Protein AF-A0A432TJU1-F1 (afdb_monomer_lite)

Structure (mmCIF, N/CA/C/O backbone):
data_AF-A0A432TJU1-F1
#
_entry.id   AF-A0A432TJU1-F1
#
loop_
_atom_site.group_PDB
_atom_site.id
_atom_site.type_symbol
_atom_site.label_atom_id
_atom_site.label_alt_id
_atom_site.label_comp_id
_atom_site.label_asym_id
_atom_site.label_entity_id
_atom_site.label_seq_id
_atom_site.pdbx_PDB_ins_code
_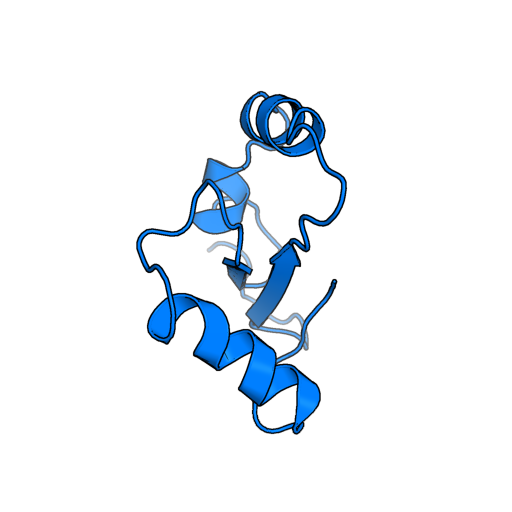atom_site.Cartn_x
_atom_site.Cartn_y
_atom_site.Cartn_z
_atom_site.occupancy
_atom_site.B_iso_or_equiv
_atom_site.auth_seq_id
_atom_site.auth_comp_id
_atom_site.auth_asym_id
_atom_site.auth_atom_id
_atom_site.pdbx_PDB_model_num
ATOM 1 N N . MET A 1 1 ? -7.144 8.512 22.084 1.00 49.16 1 MET A N 1
ATOM 2 C CA . MET A 1 1 ? -8.314 7.805 21.537 1.00 49.16 1 MET A CA 1
ATOM 3 C C . MET A 1 1 ? -8.423 8.221 20.079 1.00 49.16 1 MET A C 1
ATOM 5 O O . MET A 1 1 ? -8.785 9.358 19.814 1.00 49.16 1 MET A O 1
ATOM 9 N N . PHE A 1 2 ? -7.940 7.383 19.161 1.00 48.78 2 PHE A N 1
ATOM 10 C CA . PHE A 1 2 ? -8.042 7.587 17.711 1.00 48.78 2 PHE A CA 1
ATOM 11 C C . PHE A 1 2 ? -8.587 6.293 17.103 1.00 48.78 2 PHE A C 1
ATOM 13 O O . PHE A 1 2 ? -8.249 5.201 17.554 1.00 48.78 2 PHE A O 1
ATOM 20 N N . ALA A 1 3 ? -9.486 6.431 16.135 1.00 47.31 3 ALA A N 1
ATOM 21 C CA . ALA A 1 3 ? -10.381 5.374 15.699 1.00 47.31 3 ALA A CA 1
ATOM 22 C C . ALA A 1 3 ? -9.733 4.337 14.760 1.00 47.31 3 ALA A C 1
ATOM 24 O O . ALA A 1 3 ? -9.867 4.422 13.546 1.00 47.31 3 ALA A O 1
ATOM 25 N N . ASN A 1 4 ? -9.150 3.284 15.327 1.00 53.66 4 ASN A N 1
ATOM 26 C CA . ASN A 1 4 ? -9.447 1.903 14.906 1.00 53.66 4 ASN A CA 1
ATOM 27 C C . ASN A 1 4 ? -10.678 1.334 15.664 1.00 53.66 4 ASN A C 1
ATOM 29 O O . ASN A 1 4 ? -11.056 0.161 15.523 1.00 53.66 4 ASN A O 1
ATOM 33 N N . GLU A 1 5 ? -11.327 2.185 16.460 1.00 56.72 5 GLU A N 1
ATOM 34 C CA . GLU A 1 5 ? -12.525 1.916 17.245 1.00 56.72 5 GLU A CA 1
ATOM 35 C C . GLU A 1 5 ? -13.730 1.683 16.304 1.00 56.72 5 GLU A C 1
ATOM 37 O O . GLU A 1 5 ? -14.186 2.580 15.609 1.00 56.72 5 GLU A O 1
ATOM 42 N N . SER A 1 6 ? -14.170 0.418 16.248 1.00 62.47 6 SER A N 1
ATOM 43 C CA . SER A 1 6 ? -15.471 -0.099 15.763 1.00 62.47 6 SER A CA 1
ATOM 44 C C . SER A 1 6 ? -15.912 -0.040 14.281 1.00 62.47 6 SER A C 1
ATOM 46 O O . SER A 1 6 ? -17.067 -0.348 14.004 1.00 62.47 6 SER A O 1
ATOM 48 N N . GLY A 1 7 ? -15.036 0.160 13.292 1.00 67.50 7 GLY A N 1
ATOM 49 C CA . GLY A 1 7 ? -15.343 -0.294 11.914 1.00 67.50 7 GLY A CA 1
ATOM 50 C C . GLY A 1 7 ? -15.270 -1.834 11.788 1.00 67.50 7 GLY A C 1
ATOM 51 O O . GLY A 1 7 ? -14.399 -2.420 12.447 1.00 67.50 7 GLY A O 1
ATOM 52 N N . PRO A 1 8 ? -16.122 -2.517 10.982 1.00 81.69 8 PRO A N 1
ATOM 53 C CA . PRO A 1 8 ? -16.049 -3.976 10.794 1.00 81.69 8 PRO A CA 1
ATOM 54 C C . PRO A 1 8 ? -14.763 -4.415 10.079 1.00 81.69 8 PRO A C 1
ATOM 56 O O . PRO A 1 8 ? -14.294 -5.533 10.275 1.00 81.69 8 PRO A O 1
ATOM 59 N N . ILE A 1 9 ? -14.164 -3.522 9.287 1.00 88.25 9 ILE A N 1
ATOM 60 C CA . ILE A 1 9 ? -12.912 -3.753 8.568 1.00 88.25 9 ILE A CA 1
ATOM 61 C C . ILE A 1 9 ? -11.776 -3.127 9.377 1.00 88.25 9 ILE A C 1
ATOM 63 O O . ILE A 1 9 ? -11.775 -1.922 9.626 1.00 88.25 9 ILE A O 1
ATOM 67 N N . LYS A 1 10 ? -10.820 -3.952 9.814 1.00 88.81 10 LYS A N 1
ATOM 68 C CA . LYS A 1 10 ? -9.674 -3.516 10.633 1.00 88.81 10 LYS A CA 1
ATOM 69 C C . LYS A 1 10 ? -8.413 -3.248 9.822 1.00 88.81 10 LYS A C 1
ATOM 71 O O . LYS A 1 10 ? -7.625 -2.381 10.195 1.00 88.81 10 LYS A O 1
ATOM 76 N N . GLU A 1 11 ? -8.242 -3.966 8.720 1.00 92.12 11 GLU A N 1
ATOM 77 C CA . GLU A 1 11 ? -7.072 -3.895 7.851 1.00 92.12 11 GLU A CA 1
ATOM 78 C C . GLU A 1 11 ? -7.509 -4.026 6.389 1.00 92.12 11 GLU A C 1
ATOM 80 O O . GLU A 1 11 ? -8.403 -4.816 6.071 1.00 92.12 11 GLU A O 1
ATOM 85 N N . VAL A 1 12 ? -6.888 -3.229 5.521 1.00 95.19 12 VAL A N 1
ATOM 86 C CA . VAL A 1 12 ? -7.076 -3.253 4.072 1.00 95.19 12 VAL A CA 1
ATOM 87 C C . VAL 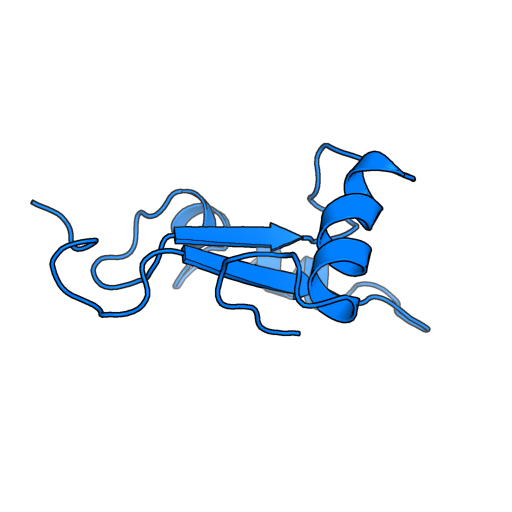A 1 12 ? -5.714 -3.307 3.395 1.00 95.19 12 VAL A C 1
ATOM 89 O O . VAL A 1 12 ? -4.855 -2.460 3.635 1.00 95.19 12 VAL A O 1
ATOM 92 N N . HIS A 1 13 ? -5.534 -4.282 2.511 1.00 97.50 13 HIS A N 1
ATOM 93 C CA . HIS A 1 13 ? -4.402 -4.337 1.594 1.00 97.50 13 HIS A CA 1
ATOM 94 C C . HIS A 1 13 ? -4.750 -3.555 0.324 1.00 97.50 13 HIS A C 1
ATOM 96 O O . HIS A 1 13 ? -5.676 -3.922 -0.392 1.00 97.50 13 HIS A O 1
ATOM 102 N N . ALA A 1 14 ? -4.026 -2.474 0.048 1.00 96.81 14 ALA A N 1
ATOM 103 C CA . ALA A 1 14 ? -4.174 -1.706 -1.184 1.00 96.81 14 ALA A CA 1
ATOM 104 C C . ALA A 1 14 ? -3.096 -2.151 -2.179 1.00 96.81 14 ALA A C 1
ATOM 106 O O . ALA A 1 14 ? -1.913 -1.870 -1.974 1.00 96.81 14 ALA A O 1
ATOM 107 N N . PHE A 1 15 ? -3.494 -2.882 -3.218 1.00 97.88 15 PHE A N 1
ATOM 108 C CA . PHE A 1 15 ? -2.597 -3.406 -4.243 1.00 97.88 15 PHE A CA 1
ATOM 109 C C . PHE A 1 15 ? -2.464 -2.424 -5.401 1.00 97.88 15 PHE A C 1
ATOM 111 O O . PHE A 1 15 ? -3.410 -2.226 -6.145 1.00 97.88 15 PHE A O 1
ATOM 118 N N . TRP A 1 16 ? -1.283 -1.835 -5.588 1.00 96.50 16 TRP A N 1
ATOM 119 C CA . TRP A 1 16 ? -1.044 -0.902 -6.686 1.00 96.50 16 TRP A CA 1
ATOM 120 C C . TRP A 1 16 ? -0.390 -1.618 -7.867 1.00 96.50 16 TRP A C 1
ATOM 122 O O . TRP A 1 16 ? 0.798 -1.952 -7.838 1.00 96.50 16 TRP A O 1
ATOM 132 N N . LEU A 1 17 ? -1.154 -1.822 -8.938 1.00 94.44 17 LEU A N 1
ATOM 133 C CA . LEU A 1 17 ? -0.673 -2.504 -10.137 1.00 94.44 17 LEU A CA 1
ATOM 134 C C . LEU A 1 17 ? -0.114 -1.511 -11.161 1.00 94.44 17 LEU A C 1
ATOM 136 O O . LEU A 1 17 ? -0.847 -0.724 -11.754 1.00 94.44 17 LEU A O 1
ATOM 140 N N . ALA A 1 18 ? 1.194 -1.590 -11.408 1.00 91.81 18 ALA A N 1
ATOM 141 C CA . ALA A 1 18 ? 1.853 -0.885 -12.503 1.00 91.81 18 ALA A CA 1
ATOM 142 C C . ALA A 1 18 ? 2.029 -1.833 -13.705 1.00 91.81 18 ALA A C 1
ATOM 144 O O . ALA A 1 18 ? 2.663 -2.880 -13.590 1.00 91.81 18 ALA A O 1
ATOM 145 N N . GLY A 1 19 ? 1.430 -1.477 -14.846 1.00 90.00 19 GLY A N 1
ATOM 146 C CA . GLY A 1 19 ? 1.537 -2.206 -16.118 1.00 90.00 19 GLY A CA 1
ATOM 147 C C . GLY A 1 19 ? 2.356 -1.423 -17.147 1.00 90.00 19 GLY A C 1
ATOM 148 O O . GLY A 1 19 ? 3.527 -1.136 -16.927 1.00 90.00 19 GLY A O 1
ATOM 149 N N . MET A 1 20 ? 1.726 -1.011 -18.256 1.00 93.31 20 MET A N 1
ATOM 150 C CA . MET A 1 20 ? 2.288 -0.013 -19.187 1.00 93.31 20 MET A CA 1
ATOM 151 C C . MET A 1 20 ? 2.214 1.397 -18.573 1.00 93.31 20 MET A C 1
ATOM 153 O O . MET A 1 20 ? 1.470 2.259 -19.036 1.00 93.31 20 MET A O 1
ATOM 157 N N . SER A 1 21 ? 2.930 1.587 -17.467 1.00 91.12 21 SER A N 1
ATOM 158 C CA . SER A 1 21 ? 2.903 2.782 -16.626 1.00 91.12 21 SER A CA 1
ATOM 159 C C . SER A 1 21 ? 4.157 3.634 -16.829 1.00 91.12 21 SER A C 1
ATOM 161 O O . SER A 1 21 ? 5.233 3.115 -17.112 1.00 91.12 21 SER A O 1
ATOM 163 N N . CYS A 1 22 ? 4.019 4.949 -16.648 1.00 94.88 22 CYS A N 1
ATOM 164 C CA . CYS A 1 22 ? 5.140 5.874 -16.442 1.00 94.88 22 CYS A CA 1
ATOM 165 C C . CYS A 1 22 ? 5.343 6.235 -14.958 1.00 94.88 22 CYS A C 1
ATOM 167 O O . CYS A 1 22 ? 6.161 7.092 -14.638 1.00 94.88 22 CYS A O 1
ATOM 169 N N . ASP A 1 23 ? 4.530 5.651 -14.073 1.00 95.12 23 ASP A N 1
ATOM 170 C CA . ASP A 1 23 ? 4.466 5.875 -12.622 1.00 95.12 23 ASP A CA 1
ATOM 171 C C . ASP A 1 23 ? 4.232 7.338 -12.202 1.00 95.12 23 ASP A C 1
ATOM 173 O O . ASP A 1 23 ? 4.369 7.704 -11.035 1.00 95.12 23 ASP A O 1
ATOM 177 N N . GLY A 1 24 ? 3.759 8.182 -13.127 1.00 95.88 24 GLY A N 1
ATOM 178 C CA . GLY A 1 24 ? 3.389 9.570 -12.844 1.00 95.88 24 GLY A CA 1
ATOM 179 C C . GLY A 1 24 ? 2.266 9.697 -11.808 1.00 95.88 24 GLY A C 1
ATOM 180 O O . GLY A 1 24 ? 2.300 10.601 -10.976 1.00 95.88 24 GLY A O 1
ATOM 181 N N . CYS A 1 25 ? 1.310 8.760 -11.795 1.00 93.75 25 CYS A N 1
ATOM 182 C CA . CYS A 1 25 ? 0.260 8.713 -10.771 1.00 93.75 25 CYS A CA 1
ATOM 183 C C . CYS A 1 25 ? 0.832 8.438 -9.379 1.00 93.75 25 CYS A C 1
ATOM 185 O O . CYS A 1 25 ? 0.354 9.009 -8.402 1.00 93.75 25 CYS A O 1
ATOM 187 N N . SER A 1 26 ? 1.872 7.608 -9.289 1.00 95.38 26 SER A N 1
ATOM 188 C CA . SER A 1 26 ? 2.576 7.358 -8.037 1.00 95.38 26 SER A CA 1
ATOM 189 C C . SER A 1 26 ? 3.221 8.643 -7.540 1.00 95.38 26 SER A C 1
ATOM 191 O O . SER A 1 26 ? 2.931 9.063 -6.425 1.00 95.38 26 SER A O 1
ATOM 193 N N . ILE A 1 27 ? 3.996 9.326 -8.393 1.00 96.00 27 ILE A N 1
ATOM 194 C CA . ILE A 1 27 ? 4.631 10.613 -8.063 1.00 96.00 27 ILE A CA 1
ATOM 195 C C . ILE A 1 27 ? 3.599 11.650 -7.605 1.00 96.00 27 ILE A C 1
ATOM 197 O O . ILE A 1 27 ? 3.800 12.314 -6.588 1.00 96.00 27 ILE A O 1
ATOM 201 N N . ALA A 1 28 ? 2.475 11.760 -8.315 1.00 96.06 28 ALA A N 1
ATOM 202 C CA . ALA A 1 28 ? 1.393 12.664 -7.943 1.00 96.06 28 ALA A CA 1
ATOM 203 C C . ALA A 1 28 ? 0.786 12.308 -6.575 1.00 96.06 28 ALA A C 1
ATOM 205 O O . ALA A 1 28 ? 0.577 13.199 -5.751 1.00 96.06 28 ALA A O 1
ATOM 206 N N . ALA A 1 29 ? 0.548 11.019 -6.309 1.00 94.88 29 ALA A N 1
ATOM 207 C CA . ALA A 1 29 ? -0.019 10.554 -5.048 1.00 94.88 29 ALA A CA 1
ATOM 208 C C . ALA A 1 29 ? 0.902 10.847 -3.855 1.00 94.88 29 ALA A C 1
ATOM 210 O O . ALA A 1 29 ? 0.426 11.386 -2.858 1.00 94.88 29 ALA A O 1
ATOM 211 N N . VAL A 1 30 ? 2.214 10.586 -3.953 1.00 95.56 30 VAL A N 1
ATOM 212 C CA . VAL A 1 30 ? 3.152 10.908 -2.852 1.00 95.56 30 VAL A CA 1
ATOM 213 C C . VAL A 1 30 ? 3.289 12.422 -2.634 1.00 95.56 30 VAL A C 1
ATOM 215 O O . VAL A 1 30 ? 3.633 12.875 -1.546 1.00 95.56 30 VAL A O 1
ATOM 218 N N . GLY A 1 31 ? 2.978 13.230 -3.652 1.00 97.00 31 GLY A N 1
ATOM 219 C CA . GLY A 1 31 ? 2.909 14.686 -3.536 1.00 97.00 31 GLY A CA 1
ATOM 220 C C . GLY A 1 31 ? 1.701 15.210 -2.747 1.00 97.00 31 GLY A C 1
ATOM 221 O O . GLY A 1 31 ? 1.686 16.390 -2.387 1.00 97.00 31 GLY A O 1
ATOM 222 N N . ALA A 1 32 ? 0.695 14.373 -2.463 1.00 97.12 32 ALA A N 1
ATOM 223 C CA . ALA A 1 32 ? -0.525 14.785 -1.777 1.00 97.12 32 ALA A CA 1
ATOM 224 C C . ALA A 1 32 ? -0.254 15.292 -0.350 1.00 97.12 32 ALA A C 1
ATOM 226 O O . ALA A 1 32 ? 0.613 14.793 0.368 1.00 97.12 32 ALA A O 1
ATOM 227 N N . LYS A 1 33 ? -1.021 16.30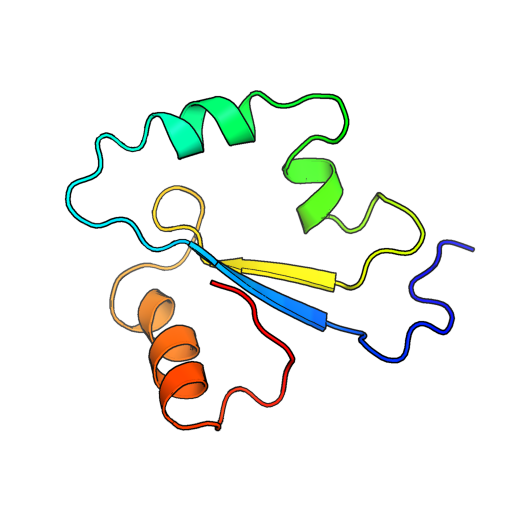4 0.074 1.00 95.88 33 LYS A N 1
ATOM 228 C CA . LYS A 1 33 ? -0.904 16.918 1.411 1.00 95.88 33 LYS A CA 1
ATOM 229 C C . LYS A 1 33 ? -2.183 16.868 2.243 1.00 95.88 33 LYS A C 1
ATOM 231 O O . LYS A 1 33 ? -2.111 17.157 3.428 1.00 95.88 33 LYS A O 1
ATOM 236 N N . ASN A 1 34 ? -3.327 16.514 1.652 1.00 93.75 34 ASN A N 1
ATOM 237 C CA . ASN A 1 34 ? -4.635 16.553 2.315 1.00 93.75 34 ASN A CA 1
ATOM 238 C C . ASN A 1 34 ? -5.555 15.408 1.839 1.00 93.75 34 ASN A C 1
ATOM 240 O O . ASN A 1 34 ? -6.421 15.644 0.996 1.00 93.75 34 ASN A O 1
ATOM 244 N N . PRO A 1 35 ? -5.408 14.183 2.373 1.00 92.81 35 PRO A N 1
ATOM 245 C CA . PRO A 1 35 ? -4.335 13.727 3.265 1.00 92.81 35 PRO A CA 1
ATOM 246 C C . PRO A 1 35 ? -3.037 13.387 2.512 1.00 92.81 35 PRO A C 1
ATOM 248 O O . PRO A 1 35 ? -3.046 13.242 1.290 1.00 92.81 35 PRO A O 1
ATOM 251 N N . SER A 1 36 ? -1.919 13.260 3.234 1.00 96.31 36 SER A N 1
ATOM 252 C CA . SER A 1 36 ? -0.675 12.712 2.676 1.00 96.31 36 SER A CA 1
ATOM 253 C C . SER A 1 36 ? -0.659 11.178 2.693 1.00 96.31 36 SER A C 1
ATOM 255 O O . SER A 1 36 ? -1.388 10.538 3.460 1.00 96.31 36 SER A O 1
ATOM 257 N N . VAL A 1 37 ? 0.195 10.571 1.863 1.00 94.88 37 VAL A N 1
ATOM 258 C CA . VAL A 1 37 ? 0.375 9.107 1.834 1.00 94.88 37 VAL A CA 1
ATOM 259 C C . VAL A 1 37 ? 0.961 8.601 3.152 1.00 94.88 37 VAL A C 1
ATOM 261 O O . VAL A 1 37 ? 0.539 7.565 3.658 1.00 94.88 37 VAL A O 1
ATOM 264 N N . GLU A 1 38 ? 1.872 9.357 3.760 1.00 94.44 38 GLU A N 1
ATOM 265 C CA . GLU A 1 38 ? 2.473 9.038 5.056 1.00 94.44 38 GLU A CA 1
ATOM 266 C C . GLU A 1 38 ? 1.413 9.005 6.163 1.00 94.44 38 GLU A C 1
ATOM 268 O O . GLU A 1 38 ? 1.400 8.084 6.977 1.00 94.44 38 GLU A O 1
ATOM 273 N N . GLN A 1 39 ? 0.478 9.963 6.168 1.00 94.62 39 GLN A N 1
ATOM 274 C CA . GLN A 1 39 ? -0.627 9.981 7.132 1.00 94.62 39 GLN A CA 1
ATOM 275 C C . GLN A 1 39 ? -1.534 8.749 6.996 1.00 94.62 39 GLN A C 1
ATOM 277 O O . GLN A 1 39 ? -2.012 8.231 8.008 1.00 94.62 39 GLN A O 1
ATOM 282 N N . LEU A 1 40 ? -1.747 8.264 5.766 1.00 91.44 40 LEU A N 1
ATOM 283 C CA . LEU A 1 40 ? -2.518 7.048 5.492 1.00 91.44 40 LEU A CA 1
ATOM 284 C C . LEU A 1 40 ? -1.811 5.796 6.031 1.00 91.44 40 LEU A C 1
ATOM 286 O O . LEU A 1 40 ? -2.401 5.049 6.812 1.00 91.44 40 LEU A O 1
ATOM 290 N N . ILE A 1 41 ? -0.545 5.574 5.661 1.00 92.00 41 ILE A N 1
ATOM 291 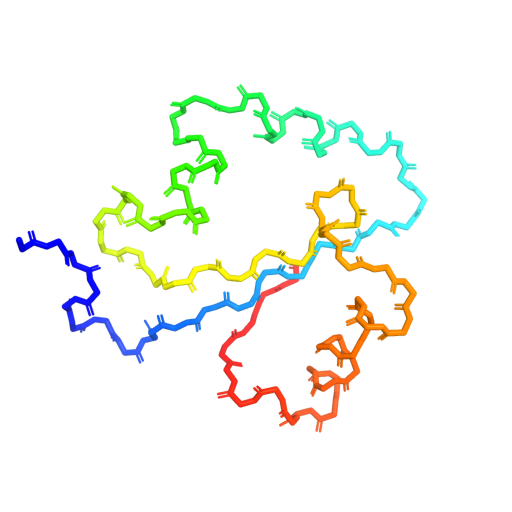C CA . ILE A 1 41 ? 0.189 4.350 6.036 1.00 92.00 41 ILE A CA 1
ATOM 292 C C . ILE A 1 41 ? 0.590 4.323 7.519 1.00 92.00 41 ILE A C 1
ATOM 294 O O . ILE A 1 41 ? 0.677 3.249 8.110 1.00 92.00 41 ILE A O 1
ATOM 298 N N . HIS A 1 42 ? 0.777 5.488 8.152 1.00 92.75 42 HIS A N 1
ATOM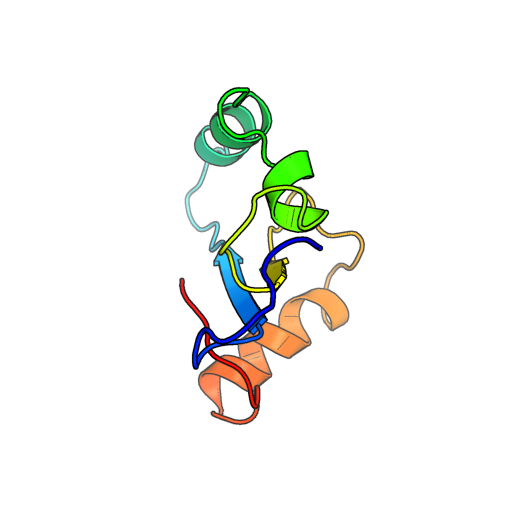 299 C CA . HIS A 1 42 ? 1.036 5.602 9.592 1.00 92.75 42 HIS A CA 1
ATOM 300 C C . HIS A 1 42 ? -0.237 5.671 10.444 1.00 92.75 42 HIS A C 1
ATOM 302 O O . HIS A 1 42 ? -0.143 5.900 11.649 1.00 92.75 42 HIS A O 1
ATOM 308 N N . GLN A 1 43 ? -1.417 5.471 9.846 1.00 89.69 43 GLN A N 1
ATOM 309 C CA . GLN A 1 43 ? -2.702 5.446 10.553 1.00 89.69 43 GLN A CA 1
ATOM 310 C C . GLN A 1 43 ? -2.982 6.725 11.363 1.00 89.69 43 GLN A C 1
ATOM 312 O O . GLN A 1 43 ? -3.540 6.682 12.458 1.00 89.69 43 GLN A O 1
ATOM 317 N N . GLN A 1 44 ? -2.588 7.882 10.831 1.00 92.62 44 GLN A N 1
ATOM 318 C CA . GLN A 1 44 ? -2.765 9.175 11.500 1.00 92.62 44 GLN A CA 1
ATOM 319 C C . GLN A 1 44 ? -4.151 9.785 11.252 1.00 92.62 44 GLN A C 1
ATOM 321 O O . GLN A 1 44 ? -4.500 10.795 11.860 1.00 92.62 44 GLN A O 1
ATOM 326 N N . ILE A 1 45 ? -4.942 9.183 10.359 1.00 88.94 45 ILE A N 1
ATOM 327 C CA . ILE A 1 45 ? -6.280 9.645 9.988 1.00 88.94 45 ILE A CA 1
ATOM 328 C C . ILE A 1 45 ? -7.322 8.858 10.793 1.00 88.94 45 ILE A C 1
ATOM 330 O O . ILE A 1 45 ? -7.437 7.641 10.614 1.00 88.94 45 ILE A O 1
ATOM 334 N N . PRO A 1 46 ? -8.107 9.519 11.661 1.00 86.62 46 PRO A N 1
ATOM 335 C CA . PRO A 1 46 ? -9.125 8.843 12.453 1.00 86.62 46 PRO A CA 1
ATOM 336 C C . PRO A 1 46 ? -10.208 8.200 11.579 1.00 86.62 46 PRO A C 1
ATOM 338 O O . PRO A 1 46 ? -10.717 8.824 10.650 1.00 86.62 46 PRO A O 1
ATOM 341 N N . GLY A 1 47 ? -10.605 6.973 11.921 1.00 84.88 47 GLY A N 1
ATOM 342 C CA . GLY A 1 47 ? -11.745 6.284 11.310 1.00 84.88 47 GLY A CA 1
ATOM 343 C C . GLY A 1 47 ? -11.389 5.455 10.078 1.00 84.88 47 GLY A C 1
ATOM 344 O O . GLY A 1 47 ? -12.267 4.797 9.525 1.00 84.88 47 GLY A O 1
ATOM 345 N N . LEU A 1 48 ? -10.119 5.447 9.665 1.00 87.06 48 LEU A N 1
ATOM 346 C CA . LEU A 1 48 ? -9.640 4.569 8.604 1.00 87.06 48 LEU A CA 1
ATOM 347 C C . LEU A 1 48 ? -9.111 3.239 9.163 1.00 87.06 48 LEU A C 1
ATOM 349 O O . LEU A 1 48 ? -8.499 3.211 10.236 1.00 87.06 48 LEU A O 1
ATOM 353 N N . PRO A 1 49 ? -9.311 2.121 8.437 1.00 90.94 49 PRO A N 1
ATOM 354 C CA . PRO A 1 49 ? -8.641 0.868 8.754 1.00 90.94 49 PRO A CA 1
ATOM 355 C C . PRO A 1 49 ? -7.125 1.018 8.596 1.00 90.94 49 PRO A C 1
ATOM 357 O O . PRO A 1 49 ? -6.628 1.947 7.958 1.00 90.94 49 PRO A O 1
ATOM 360 N N . LYS A 1 50 ? -6.369 0.060 9.135 1.00 91.88 50 LYS A N 1
ATOM 361 C CA . LYS A 1 50 ? -4.945 -0.059 8.817 1.00 91.88 50 LYS A CA 1
ATOM 362 C C . LYS A 1 50 ? -4.775 -0.295 7.320 1.00 91.88 50 LYS A C 1
ATOM 364 O O . LYS A 1 50 ? -5.345 -1.247 6.794 1.00 91.88 50 LYS A O 1
ATOM 369 N N . ILE A 1 51 ? -3.989 0.542 6.652 1.00 94.00 51 ILE A N 1
ATOM 370 C CA . ILE A 1 51 ? -3.728 0.406 5.218 1.00 94.00 51 ILE A CA 1
ATOM 371 C C . ILE A 1 51 ? -2.350 -0.221 5.029 1.00 94.00 51 ILE A C 1
ATOM 373 O O . ILE A 1 51 ? -1.339 0.360 5.420 1.00 94.00 51 ILE A O 1
ATOM 377 N N . ILE A 1 52 ? -2.315 -1.400 4.408 1.00 96.06 52 ILE A N 1
ATOM 378 C CA . ILE A 1 52 ? -1.085 -2.032 3.929 1.00 96.06 52 ILE A CA 1
ATOM 379 C C . ILE A 1 52 ? -0.953 -1.712 2.445 1.00 96.06 52 ILE A C 1
ATOM 381 O O . ILE A 1 52 ? -1.641 -2.302 1.611 1.00 96.06 52 ILE A O 1
ATOM 385 N N . LEU A 1 53 ? -0.098 -0.746 2.122 1.00 96.88 53 LEU A N 1
ATOM 386 C CA . LEU A 1 53 ? 0.114 -0.298 0.751 1.00 96.88 53 LEU A CA 1
ATOM 387 C C . LEU A 1 53 ? 1.164 -1.175 0.052 1.00 96.88 53 LEU A C 1
ATOM 389 O O . LEU A 1 53 ? 2.349 -1.107 0.370 1.00 96.88 53 LEU A O 1
ATOM 393 N N . HIS A 1 54 ? 0.737 -1.956 -0.940 1.00 97.38 54 HIS A N 1
ATOM 394 C CA . HIS A 1 54 ? 1.623 -2.729 -1.813 1.00 97.38 54 HIS A CA 1
ATOM 395 C C . HIS A 1 54 ? 1.906 -1.907 -3.065 1.00 97.38 54 HIS A C 1
ATOM 397 O O . HIS A 1 54 ? 1.222 -2.048 -4.073 1.00 97.38 54 HIS A O 1
ATOM 403 N N . HIS A 1 55 ? 2.892 -1.017 -2.994 1.00 96.75 55 HIS A N 1
ATOM 404 C CA . HIS A 1 55 ? 3.221 -0.112 -4.093 1.00 96.75 55 HIS A CA 1
ATOM 405 C C . HIS A 1 55 ? 4.635 -0.382 -4.622 1.00 96.75 55 HIS A C 1
ATOM 407 O O . HIS A 1 55 ? 5.583 -0.238 -3.854 1.00 96.75 55 HIS A O 1
ATOM 413 N N . PRO A 1 56 ? 4.828 -0.701 -5.916 1.00 94.69 56 PRO A N 1
ATOM 414 C CA . PRO A 1 56 ? 6.115 -1.176 -6.444 1.00 94.69 56 PRO A CA 1
ATOM 415 C C . PRO A 1 56 ? 7.269 -0.172 -6.292 1.00 94.69 56 PRO A C 1
ATOM 417 O O . PRO A 1 56 ? 8.417 -0.575 -6.171 1.00 94.69 56 PRO A O 1
ATOM 420 N N . VAL A 1 57 ? 6.966 1.130 -6.262 1.00 93.88 57 VAL A N 1
ATOM 421 C CA . VAL A 1 57 ? 7.962 2.199 -6.038 1.00 93.88 57 VAL A CA 1
ATOM 422 C C 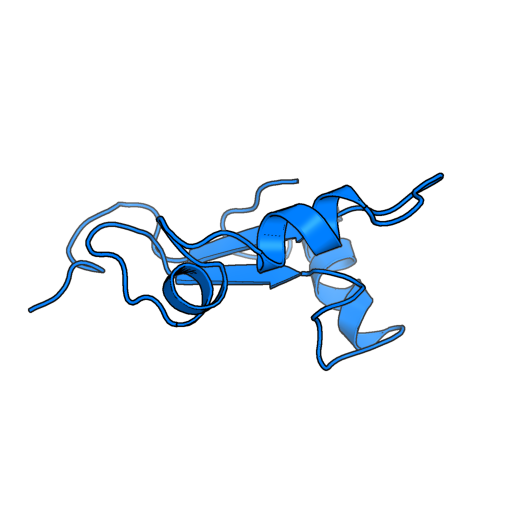. VAL A 1 57 ? 8.239 2.486 -4.551 1.00 93.88 57 VAL A C 1
ATOM 424 O O . VAL A 1 57 ? 9.307 2.992 -4.226 1.00 93.88 57 VAL A O 1
ATOM 427 N N . LEU A 1 58 ? 7.293 2.207 -3.645 1.00 94.88 58 LEU A N 1
ATOM 428 C CA . LEU A 1 58 ? 7.387 2.612 -2.229 1.00 94.88 58 LEU A CA 1
ATOM 429 C C . LEU A 1 58 ? 7.645 1.438 -1.276 1.00 94.88 58 LEU A C 1
ATOM 431 O O . LEU A 1 58 ? 8.011 1.660 -0.124 1.00 94.88 58 LEU A O 1
ATOM 435 N N . ALA A 1 59 ? 7.421 0.203 -1.726 1.00 95.69 59 ALA A N 1
ATOM 436 C CA . ALA A 1 59 ? 7.657 -0.989 -0.928 1.00 95.69 59 ALA A CA 1
ATOM 437 C C . ALA A 1 59 ? 9.147 -1.142 -0.595 1.00 95.69 59 ALA A C 1
ATOM 439 O O . ALA A 1 59 ? 10.021 -0.864 -1.417 1.00 95.69 59 ALA A O 1
ATOM 440 N N . VAL A 1 60 ? 9.428 -1.616 0.619 1.00 95.62 60 VAL A N 1
ATOM 441 C CA . VAL A 1 60 ? 10.796 -1.946 1.045 1.00 95.62 60 VAL A CA 1
ATOM 442 C C . VAL A 1 60 ? 11.218 -3.288 0.441 1.00 95.62 60 VAL A C 1
ATOM 444 O O . VAL A 1 60 ? 12.371 -3.492 0.065 1.00 95.62 60 VAL A O 1
ATOM 447 N N . GLU A 1 61 ? 10.276 -4.223 0.351 1.00 96.62 61 GLU A N 1
ATOM 448 C CA . GLU A 1 61 ? 10.455 -5.544 -0.226 1.00 96.62 61 GLU A CA 1
ATOM 449 C C . GLU A 1 61 ? 10.415 -5.512 -1.758 1.00 96.62 61 GLU A C 1
ATOM 451 O O . GLU A 1 61 ? 9.667 -4.755 -2.370 1.00 96.62 61 GLU A O 1
ATOM 456 N N . ALA A 1 62 ? 11.165 -6.423 -2.383 1.00 95.94 62 ALA A N 1
ATOM 457 C CA . ALA A 1 62 ? 11.186 -6.614 -3.830 1.00 95.94 62 ALA A CA 1
ATOM 458 C C . ALA A 1 62 ? 11.071 -8.100 -4.211 1.00 95.94 62 ALA A C 1
ATOM 460 O O . ALA A 1 62 ? 11.233 -9.004 -3.380 1.00 95.94 62 ALA A O 1
ATOM 461 N N . GLY A 1 63 ? 10.802 -8.360 -5.494 1.00 96.56 63 GLY A N 1
ATOM 462 C CA . GLY A 1 63 ? 10.757 -9.708 -6.061 1.00 96.56 63 GLY A CA 1
ATOM 463 C C . GLY A 1 63 ? 9.717 -10.603 -5.385 1.00 96.56 63 GLY A C 1
ATOM 464 O O . GLY A 1 63 ? 8.574 -10.205 -5.181 1.00 96.56 63 GLY A O 1
ATOM 465 N N . HIS A 1 64 ? 10.111 -11.827 -5.023 1.00 97.19 64 HIS A N 1
ATOM 466 C CA . HIS A 1 64 ? 9.182 -12.816 -4.469 1.00 97.19 64 HIS A CA 1
ATOM 467 C C . HIS A 1 64 ? 8.485 -12.343 -3.186 1.00 97.19 64 HIS A C 1
ATOM 469 O O . HIS A 1 64 ? 7.288 -12.562 -3.031 1.00 97.19 64 HIS A O 1
ATOM 475 N N . ARG A 1 65 ? 9.209 -11.647 -2.299 1.00 97.25 65 ARG A N 1
ATOM 476 C CA . ARG A 1 65 ? 8.648 -11.159 -1.029 1.00 97.25 65 ARG A CA 1
ATOM 477 C C . ARG A 1 65 ? 7.592 -10.077 -1.246 1.00 97.25 65 ARG A C 1
ATOM 479 O O . ARG A 1 65 ? 6.580 -10.083 -0.561 1.00 97.25 65 ARG A O 1
ATOM 486 N N . PHE A 1 66 ? 7.798 -9.203 -2.233 1.00 97.62 66 PHE A N 1
ATOM 487 C CA . PHE A 1 66 ? 6.790 -8.224 -2.647 1.00 97.62 66 PHE A CA 1
ATOM 488 C C . PHE A 1 66 ? 5.556 -8.896 -3.266 1.00 97.62 66 PHE A C 1
ATOM 490 O O . PHE A 1 66 ? 4.429 -8.486 -3.012 1.00 97.62 66 PHE A O 1
ATOM 497 N N . MET A 1 67 ? 5.761 -9.954 -4.055 1.00 97.56 67 MET A N 1
ATOM 498 C CA . MET A 1 67 ? 4.683 -10.632 -4.783 1.00 97.56 67 MET A CA 1
ATOM 499 C C . MET A 1 67 ? 3.863 -11.612 -3.932 1.00 97.56 67 MET A C 1
ATOM 501 O O . MET A 1 67 ? 2.726 -11.920 -4.283 1.00 97.56 67 MET A O 1
ATOM 505 N N . GLU A 1 68 ? 4.395 -12.113 -2.818 1.00 97.69 68 GLU A N 1
ATOM 506 C CA . GLU A 1 68 ? 3.704 -13.058 -1.930 1.00 97.69 68 GLU A CA 1
ATOM 507 C C . GLU A 1 68 ? 2.263 -12.637 -1.551 1.00 97.69 68 GLU A C 1
ATOM 509 O O . GLU A 1 68 ? 1.348 -13.447 -1.738 1.00 97.69 68 GLU A O 1
ATOM 514 N N . PRO A 1 69 ? 1.997 -11.405 -1.070 1.00 97.31 69 PRO A N 1
ATOM 515 C CA . PRO A 1 69 ? 0.637 -10.977 -0.743 1.00 97.31 69 PRO A CA 1
ATOM 516 C C . PRO A 1 69 ? -0.292 -10.917 -1.965 1.00 97.31 69 PRO A C 1
ATOM 518 O O . PRO A 1 69 ? -1.470 -11.243 -1.827 1.00 97.31 69 PRO A O 1
ATOM 521 N N . TYR A 1 70 ? 0.218 -10.603 -3.161 1.00 97.31 70 TYR A N 1
ATOM 522 C CA . TYR A 1 70 ? -0.570 -10.657 -4.400 1.00 97.31 70 TYR A CA 1
ATOM 523 C C . TYR A 1 70 ? -1.023 -12.088 -4.704 1.00 97.31 70 TYR A C 1
ATOM 525 O O . TYR A 1 70 ? -2.198 -12.335 -4.979 1.00 97.31 70 TYR A O 1
ATOM 533 N N . TYR A 1 71 ? -0.114 -13.061 -4.591 1.00 97.62 71 TYR A N 1
ATOM 534 C CA . TYR A 1 71 ? -0.453 -14.470 -4.803 1.00 97.62 71 TYR A CA 1
ATOM 535 C C . TYR A 1 71 ? -1.418 -15.005 -3.744 1.00 97.62 71 TYR A C 1
ATOM 537 O O . TYR A 1 71 ? -2.297 -15.806 -4.064 1.00 97.62 71 TYR A O 1
ATOM 545 N N . LYS A 1 72 ? -1.295 -14.563 -2.488 1.00 98.25 72 LYS A N 1
ATOM 546 C CA . LYS A 1 72 ? -2.271 -14.891 -1.439 1.00 98.25 72 LYS A CA 1
ATOM 547 C C . LYS A 1 72 ? -3.645 -14.290 -1.740 1.00 98.25 72 LYS A C 1
ATOM 549 O O . LYS A 1 72 ? -4.639 -14.985 -1.553 1.00 98.25 72 LYS A O 1
ATOM 554 N N . ALA A 1 73 ? -3.716 -13.058 -2.248 1.00 97.69 73 ALA A N 1
ATOM 555 C CA . ALA A 1 73 ? -4.976 -12.412 -2.622 1.00 97.69 73 ALA A CA 1
ATOM 556 C C . ALA A 1 73 ? -5.713 -13.186 -3.724 1.00 97.69 73 ALA A C 1
ATOM 558 O O . ALA A 1 73 ? -6.885 -13.520 -3.557 1.00 97.69 73 ALA A O 1
ATOM 559 N N . VAL A 1 74 ? -5.007 -13.557 -4.798 1.00 96.88 74 VAL A N 1
ATOM 560 C CA . VAL A 1 74 ? -5.579 -14.328 -5.919 1.00 96.88 74 VAL A CA 1
ATOM 561 C C . VAL A 1 74 ? -6.062 -15.713 -5.478 1.00 96.88 74 VAL A C 1
ATOM 563 O O . VAL A 1 74 ? -7.085 -16.189 -5.961 1.00 96.88 74 VAL A O 1
ATOM 566 N N . ARG A 1 75 ? -5.360 -16.357 -4.538 1.00 97.88 75 ARG A N 1
ATOM 567 C CA . ARG A 1 75 ? -5.748 -17.671 -3.996 1.00 97.88 75 ARG A CA 1
ATOM 568 C C . ARG A 1 75 ? -6.844 -17.609 -2.927 1.00 97.88 75 ARG A C 1
ATOM 570 O O . ARG A 1 75 ? -7.293 -18.654 -2.471 1.00 97.88 75 ARG A O 1
ATOM 577 N N . GLY A 1 76 ? -7.267 -16.416 -2.505 1.00 97.19 76 GLY A N 1
ATOM 578 C CA . GLY A 1 76 ? -8.208 -16.251 -1.390 1.00 97.19 76 GLY A CA 1
ATOM 579 C C . GLY A 1 76 ? -7.601 -16.550 -0.012 1.00 97.19 76 GLY A C 1
ATOM 580 O O . GLY A 1 76 ? -8.326 -16.717 0.962 1.00 97.19 76 GLY A O 1
ATOM 581 N N . GLU A 1 77 ? -6.273 -16.597 0.092 1.00 98.00 77 GLU A N 1
ATOM 582 C CA . GLU A 1 77 ? -5.522 -16.939 1.309 1.00 98.00 77 GLU A CA 1
ATOM 583 C C . GLU A 1 77 ? -5.022 -15.702 2.076 1.00 98.00 77 GLU A C 1
ATOM 585 O O . GLU A 1 77 ? -4.331 -15.835 3.084 1.00 98.00 77 GLU A O 1
ATOM 590 N N . LEU A 1 78 ? -5.323 -14.486 1.603 1.00 96.56 78 LEU A N 1
ATOM 591 C CA . LEU A 1 78 ? -4.820 -13.251 2.217 1.00 96.56 78 LEU A CA 1
ATOM 592 C C . LEU A 1 78 ? -5.350 -13.034 3.642 1.00 96.56 78 LEU A C 1
ATOM 594 O O . LEU A 1 78 ? -4.666 -12.428 4.459 1.00 96.56 78 LEU A O 1
ATOM 598 N N . GLY A 1 79 ? -6.562 -13.514 3.941 1.00 94.19 79 GLY A N 1
ATOM 599 C CA . GLY A 1 79 ? -7.175 -13.401 5.270 1.00 94.19 79 GLY A CA 1
ATOM 600 C C . GLY A 1 79 ? -7.602 -11.983 5.675 1.00 94.19 79 GLY A C 1
ATOM 601 O O . GLY A 1 79 ? -8.064 -11.790 6.796 1.00 94.19 79 GLY A O 1
ATOM 602 N N . ALA A 1 80 ? -7.482 -11.002 4.776 1.00 93.44 80 ALA A N 1
ATOM 603 C CA . ALA A 1 80 ? -7.833 -9.603 4.999 1.00 93.44 80 ALA A CA 1
ATOM 604 C C . ALA A 1 80 ? -8.583 -9.016 3.793 1.00 93.44 80 ALA A C 1
ATOM 606 O O . ALA A 1 80 ? -8.533 -9.553 2.683 1.00 93.44 80 ALA A O 1
ATOM 607 N N . THR A 1 81 ? -9.276 -7.896 4.017 1.00 95.12 81 THR A N 1
ATOM 608 C CA . THR A 1 81 ? -9.910 -7.140 2.927 1.00 95.12 81 THR A CA 1
ATOM 609 C C . THR A 1 81 ? -8.828 -6.539 2.037 1.00 95.12 81 THR A C 1
ATOM 611 O O . THR A 1 81 ? -7.788 -6.105 2.532 1.00 95.12 81 THR A O 1
ATOM 614 N N . TYR A 1 82 ? -9.065 -6.485 0.730 1.00 96.81 82 TYR A N 1
ATOM 615 C CA . TYR A 1 82 ? -8.152 -5.829 -0.194 1.00 96.81 82 TYR A CA 1
ATOM 616 C C . TYR A 1 82 ? -8.886 -5.049 -1.277 1.00 96.81 82 TYR A C 1
ATOM 618 O O . TYR A 1 82 ? -10.052 -5.306 -1.573 1.00 96.81 82 TYR A O 1
ATOM 626 N N . VAL A 1 83 ? -8.167 -4.095 -1.852 1.00 95.94 83 VAL A N 1
ATOM 627 C CA . VAL A 1 83 ? -8.560 -3.311 -3.022 1.00 95.94 83 VAL A CA 1
ATOM 628 C C . VAL A 1 83 ? -7.407 -3.314 -4.020 1.00 95.94 83 VAL A C 1
ATOM 630 O O . VAL A 1 83 ? -6.256 -3.540 -3.633 1.00 95.94 83 VAL A O 1
ATOM 633 N N . VAL A 1 84 ? -7.730 -3.089 -5.290 1.00 93.75 84 VAL A N 1
ATOM 634 C CA . VAL A 1 84 ? -6.789 -3.032 -6.417 1.00 93.75 84 VAL A CA 1
ATOM 635 C C . VAL A 1 84 ? -6.949 -1.691 -7.115 1.00 93.75 84 VAL A C 1
ATOM 637 O O . VAL A 1 84 ? -8.122 -1.283 -7.270 1.00 93.75 84 VAL A O 1
#

Foldseek 3Di:
DAPVPDDPAQEEEEADDDDVDPCVVVVVQCVDVVPHPCCQCVVVHGPDHHYRYLDQVPDPDDDPVSCVCVVCVVVVNNPHHYDD

pLDDT: mean 91.19, std 11.51, range [47.31, 98.25]

Sequence (84 aa):
MFANESGPIKEVHAFWLAGMSCDGCSIAAVGAKNPSVEQLIHQQIPGLPKIILHHPVLAVEAGHRFMEPYYKAVRGELGATYVV

Radius of gyration: 13.81 Å; chains: 1; bounding box: 27×35×41 Å

Secondary structure (DSSP, 8-state):
--S-SS-S--EEEEE---SS--SHHHHHHHT--TT-HHHHHTT-STTPPEEEEE-TTT-S--HHHHHHHHHHHHTT-S-SEEE-